Protein AF-A0A2E8E1R2-F1 (afdb_monomer_lite)

Structure (mmCIF, N/CA/C/O backbone):
data_AF-A0A2E8E1R2-F1
#
_entry.id   AF-A0A2E8E1R2-F1
#
loop_
_atom_site.group_PDB
_atom_site.id
_atom_site.type_symbol
_atom_site.label_atom_id
_atom_site.label_alt_id
_atom_site.label_comp_id
_atom_site.label_asym_id
_atom_site.label_entity_id
_atom_site.label_seq_id
_atom_site.pdbx_PDB_ins_code
_atom_site.Cartn_x
_atom_site.Cartn_y
_atom_site.Cartn_z
_atom_site.occupancy
_atom_site.B_iso_or_equiv
_atom_site.auth_seq_id
_atom_site.auth_comp_id
_atom_site.auth_asym_id
_atom_site.auth_atom_id
_atom_site.pdbx_PDB_model_num
ATOM 1 N N . MET A 1 1 ? 7.595 -5.913 9.824 1.00 72.31 1 MET A N 1
ATOM 2 C CA . MET A 1 1 ? 8.274 -6.959 9.037 1.00 72.31 1 MET A CA 1
ATOM 3 C C . MET A 1 1 ? 7.847 -6.803 7.585 1.00 72.31 1 MET A C 1
ATOM 5 O O . MET A 1 1 ? 6.724 -6.345 7.380 1.00 72.31 1 MET A O 1
ATOM 9 N N . TRP A 1 2 ? 8.718 -7.081 6.615 1.00 82.38 2 TRP A N 1
ATOM 10 C CA . TRP A 1 2 ? 8.310 -7.159 5.208 1.00 82.38 2 TRP A CA 1
ATOM 11 C C . TRP A 1 2 ? 7.764 -8.556 4.898 1.00 82.38 2 TRP A C 1
ATOM 13 O O . TRP A 1 2 ? 8.217 -9.510 5.540 1.00 82.38 2 TRP A O 1
ATOM 23 N N . PRO A 1 3 ? 6.837 -8.699 3.934 1.00 79.56 3 PRO A N 1
ATOM 24 C CA . PRO A 1 3 ? 6.305 -10.004 3.531 1.00 79.56 3 PRO A CA 1
ATOM 25 C C . PRO A 1 3 ? 7.390 -11.015 3.129 1.00 79.56 3 PRO A C 1
ATOM 27 O O . PRO A 1 3 ? 7.236 -12.210 3.355 1.00 79.56 3 PRO A O 1
ATOM 30 N N . TRP A 1 4 ? 8.512 -10.520 2.608 1.00 81.50 4 TRP A N 1
ATOM 31 C CA . TRP A 1 4 ? 9.670 -11.293 2.152 1.00 81.50 4 TRP A CA 1
ATOM 32 C C . TRP A 1 4 ? 10.839 -11.336 3.156 1.00 81.50 4 TRP A C 1
ATOM 34 O O . TRP A 1 4 ? 11.946 -11.749 2.823 1.00 81.50 4 TRP A O 1
ATOM 44 N N . GLY A 1 5 ? 10.638 -10.898 4.404 1.00 82.00 5 GLY A N 1
ATOM 45 C CA . GLY A 1 5 ? 11.679 -10.929 5.437 1.00 82.00 5 GLY A CA 1
ATOM 46 C C . GLY A 1 5 ? 12.561 -9.676 5.470 1.00 82.00 5 GLY A C 1
ATOM 47 O O . GLY A 1 5 ? 12.045 -8.569 5.596 1.00 82.00 5 GLY A O 1
ATOM 48 N N . VAL A 1 6 ? 13.888 -9.838 5.487 1.00 73.75 6 VAL A N 1
ATOM 49 C CA . VAL A 1 6 ? 14.861 -8.720 5.574 1.00 73.75 6 VAL A CA 1
ATOM 50 C C . VAL A 1 6 ? 15.655 -8.507 4.287 1.00 73.75 6 VAL A C 1
ATOM 52 O O . VAL A 1 6 ? 16.367 -7.513 4.174 1.00 73.75 6 VAL A O 1
ATOM 55 N N . ASP A 1 7 ? 15.515 -9.414 3.322 1.00 72.12 7 ASP A N 1
ATOM 56 C CA . ASP A 1 7 ? 16.177 -9.318 2.027 1.00 72.12 7 ASP A CA 1
ATOM 57 C C . ASP A 1 7 ? 15.354 -8.447 1.069 1.00 72.12 7 ASP A C 1
ATOM 59 O O . ASP A 1 7 ? 14.395 -8.897 0.447 1.00 72.12 7 ASP A O 1
ATOM 63 N N . GLY A 1 8 ? 15.720 -7.170 0.968 1.00 67.75 8 GLY A N 1
ATOM 64 C CA . GLY A 1 8 ? 15.051 -6.211 0.092 1.00 67.75 8 GLY A CA 1
ATOM 65 C C . GLY A 1 8 ? 15.139 -6.531 -1.405 1.00 67.75 8 GLY A C 1
ATOM 66 O O . GLY A 1 8 ? 14.365 -5.946 -2.160 1.00 67.75 8 GLY A O 1
ATOM 67 N N . GLU A 1 9 ? 16.023 -7.435 -1.844 1.00 70.88 9 GLU A N 1
ATOM 68 C CA . GLU A 1 9 ? 16.136 -7.812 -3.260 1.00 70.88 9 GLU A CA 1
ATOM 69 C C . GLU A 1 9 ? 14.950 -8.664 -3.730 1.00 70.88 9 GLU A C 1
ATOM 71 O O . GLU A 1 9 ? 14.566 -8.591 -4.896 1.00 70.88 9 GLU A O 1
ATOM 76 N N . GLN A 1 10 ? 14.296 -9.392 -2.818 1.00 81.31 10 GLN A N 1
ATOM 77 C CA . GLN A 1 10 ? 13.122 -10.216 -3.137 1.00 81.31 10 GLN A CA 1
ATOM 78 C C . GLN A 1 10 ? 11.823 -9.413 -3.241 1.00 81.31 10 GLN A C 1
ATOM 80 O O . GLN A 1 10 ? 10.779 -9.974 -3.561 1.00 81.31 10 GLN A O 1
ATOM 85 N N . ALA A 1 11 ? 11.853 -8.106 -2.974 1.00 85.44 11 ALA A N 1
ATOM 86 C CA . ALA A 1 11 ? 10.652 -7.285 -2.879 1.00 85.44 11 ALA A CA 1
ATOM 87 C C . ALA A 1 11 ? 9.762 -7.375 -4.137 1.00 85.44 11 ALA A C 1
ATOM 89 O O . ALA A 1 11 ? 8.551 -7.563 -4.018 1.00 85.44 11 ALA A O 1
ATOM 90 N N . CYS A 1 12 ? 10.373 -7.372 -5.326 1.00 90.06 12 CYS A N 1
ATOM 91 C CA . CYS A 1 12 ? 9.669 -7.469 -6.607 1.00 90.06 12 CYS A CA 1
ATOM 92 C C . CYS A 1 12 ? 9.068 -8.858 -6.903 1.00 90.06 12 CYS A C 1
ATOM 94 O O . CYS A 1 12 ? 8.270 -8.989 -7.821 1.00 90.06 12 CYS A O 1
ATOM 96 N N . LEU A 1 13 ? 9.401 -9.917 -6.151 1.00 88.06 13 LEU A N 1
ATOM 97 C CA . LEU A 1 13 ? 8.700 -11.209 -6.279 1.00 88.06 13 LEU A CA 1
ATOM 98 C C . LEU A 1 13 ? 7.335 -11.204 -5.579 1.00 88.06 13 LEU A C 1
ATOM 100 O O . LEU A 1 13 ? 6.462 -12.027 -5.872 1.00 88.06 13 LEU A O 1
ATOM 104 N N . HIS A 1 14 ? 7.164 -10.294 -4.625 1.00 90.94 14 HIS A N 1
ATOM 105 C CA . HIS A 1 14 ? 6.032 -10.276 -3.706 1.00 90.94 14 HIS A CA 1
ATOM 106 C C . HIS A 1 14 ? 5.090 -9.093 -3.933 1.00 90.94 14 HIS A C 1
ATOM 108 O O . HIS A 1 14 ? 4.037 -9.039 -3.297 1.00 90.94 14 HIS A O 1
ATOM 114 N N . GLY A 1 15 ? 5.436 -8.171 -4.829 1.00 94.38 15 GLY A N 1
ATOM 115 C CA . GLY A 1 15 ? 4.607 -7.017 -5.125 1.00 94.38 15 GLY A CA 1
ATOM 116 C C . GLY A 1 15 ? 5.137 -6.172 -6.271 1.00 94.38 15 GLY A C 1
ATOM 117 O O . GLY A 1 15 ? 6.326 -6.203 -6.577 1.00 94.38 15 GLY A O 1
ATOM 118 N N . ASN A 1 16 ? 4.230 -5.385 -6.841 1.00 96.75 16 ASN A N 1
ATOM 119 C CA . ASN A 1 16 ? 4.545 -4.290 -7.750 1.00 96.75 16 ASN A CA 1
ATOM 120 C C . ASN A 1 16 ? 4.874 -3.042 -6.924 1.00 96.75 16 ASN A C 1
ATOM 122 O O . ASN A 1 16 ? 3.986 -2.493 -6.271 1.00 96.75 16 ASN A O 1
ATOM 126 N N . ILE A 1 17 ? 6.127 -2.615 -6.888 1.00 95.19 17 ILE A N 1
ATOM 127 C C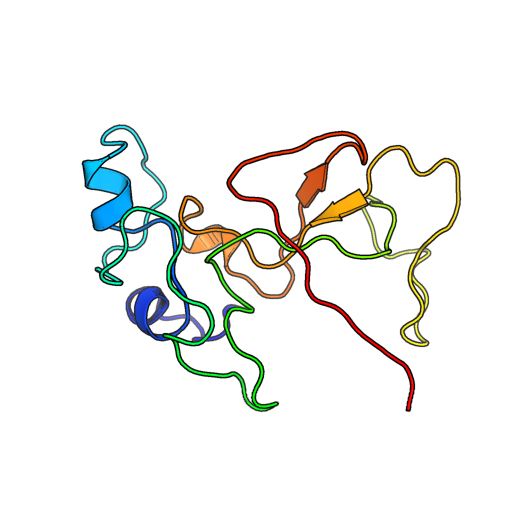A . ILE A 1 17 ? 6.607 -1.602 -5.942 1.00 95.19 17 ILE A CA 1
ATOM 128 C C . ILE A 1 17 ? 7.379 -0.507 -6.668 1.00 95.19 17 ILE A C 1
ATOM 130 O O . ILE A 1 17 ? 7.807 -0.671 -7.802 1.00 95.19 17 ILE A O 1
ATOM 134 N N . GLY A 1 18 ? 7.667 0.594 -5.971 1.00 95.56 18 GLY A N 1
ATOM 135 C CA . GLY A 1 18 ? 8.598 1.593 -6.489 1.00 95.56 18 GLY A CA 1
ATOM 136 C C . GLY A 1 18 ? 9.977 0.974 -6.698 1.00 95.56 18 GLY A C 1
ATOM 137 O O . GLY A 1 18 ? 10.716 0.775 -5.731 1.00 95.56 18 GLY A O 1
ATOM 138 N N . ASP A 1 19 ? 10.337 0.691 -7.945 1.00 94.56 19 ASP A N 1
ATOM 139 C CA . ASP A 1 19 ? 11.508 -0.095 -8.333 1.00 94.56 19 ASP A CA 1
ATOM 140 C C . ASP A 1 19 ? 12.316 0.584 -9.467 1.00 94.56 19 ASP A C 1
ATOM 142 O O . ASP A 1 19 ? 12.189 1.795 -9.713 1.00 94.56 19 ASP A O 1
ATOM 146 N N . VAL A 1 20 ? 13.180 -0.166 -10.165 1.00 94.44 20 VAL A N 1
ATOM 147 C CA . VAL A 1 20 ? 13.953 0.388 -11.287 1.00 94.44 20 VAL A CA 1
ATOM 148 C C . VAL A 1 20 ? 13.094 0.775 -12.497 1.00 94.44 20 VAL A C 1
ATOM 150 O O . VAL A 1 20 ? 13.495 1.696 -13.214 1.00 94.44 20 VAL A O 1
ATOM 153 N N . ASN A 1 21 ? 11.934 0.153 -12.738 1.00 94.44 21 ASN A N 1
ATOM 154 C CA . ASN A 1 21 ? 10.995 0.587 -13.776 1.00 94.44 21 ASN A CA 1
ATOM 155 C C . ASN A 1 21 ? 10.394 1.937 -13.423 1.00 94.44 21 ASN A C 1
ATOM 157 O O . ASN A 1 21 ? 10.461 2.863 -14.238 1.00 94.44 21 ASN A O 1
ATOM 161 N N . PHE A 1 22 ? 9.870 2.092 -12.205 1.00 95.50 22 PHE A N 1
ATOM 162 C CA . PHE A 1 22 ? 9.297 3.371 -11.791 1.00 95.50 22 PHE A CA 1
ATOM 163 C C . PHE A 1 22 ? 10.352 4.488 -11.796 1.00 95.50 22 PHE A C 1
ATOM 165 O O . PHE A 1 22 ? 10.086 5.614 -12.228 1.00 95.50 22 PHE A O 1
ATOM 172 N N . LYS A 1 23 ? 11.600 4.178 -11.420 1.00 95.38 23 LYS A N 1
ATOM 173 C CA . LYS A 1 23 ? 12.722 5.126 -11.502 1.00 95.38 23 LYS A CA 1
ATOM 174 C C . LYS A 1 23 ? 13.004 5.613 -12.927 1.00 95.38 23 LYS A C 1
ATOM 176 O O . LYS A 1 23 ? 13.407 6.764 -13.087 1.00 95.38 23 LYS A O 1
ATOM 181 N N . ARG A 1 24 ? 12.769 4.802 -13.969 1.00 94.62 24 ARG A N 1
ATOM 182 C CA . ARG A 1 24 ? 12.883 5.259 -15.374 1.00 94.62 24 ARG A CA 1
ATOM 183 C C . ARG A 1 24 ? 11.867 6.365 -15.682 1.00 94.62 24 ARG A C 1
ATOM 185 O O . ARG A 1 24 ? 12.196 7.299 -16.408 1.00 94.62 24 ARG A O 1
ATOM 192 N N . TYR A 1 25 ? 10.672 6.299 -15.090 1.00 94.75 25 TYR A N 1
ATOM 193 C CA . TYR A 1 25 ? 9.650 7.347 -15.185 1.00 94.75 25 TYR A CA 1
ATOM 194 C C . TYR A 1 25 ? 9.934 8.551 -14.265 1.00 94.75 25 TYR A C 1
ATOM 196 O O . TYR A 1 25 ? 9.701 9.698 -14.653 1.00 94.75 25 TYR A O 1
ATOM 204 N N . ARG A 1 26 ? 10.480 8.326 -13.060 1.00 94.81 26 ARG A N 1
ATOM 205 C CA . ARG A 1 26 ? 10.847 9.374 -12.084 1.00 94.81 26 ARG A CA 1
ATOM 206 C C . ARG A 1 26 ? 12.326 9.295 -11.669 1.00 94.81 26 ARG A C 1
ATOM 208 O O . ARG A 1 26 ? 12.610 8.924 -10.533 1.00 94.81 26 ARG A O 1
ATOM 215 N N . PRO A 1 27 ? 13.287 9.747 -12.497 1.00 95.12 27 PRO A N 1
ATOM 216 C CA . PRO A 1 27 ? 14.721 9.562 -12.221 1.00 95.12 27 PRO A CA 1
ATOM 217 C C . PRO A 1 27 ? 15.239 10.194 -10.920 1.00 95.12 27 PRO A C 1
ATOM 219 O O . PRO A 1 27 ? 16.253 9.754 -10.383 1.00 95.12 27 PRO A O 1
ATOM 222 N N . ALA A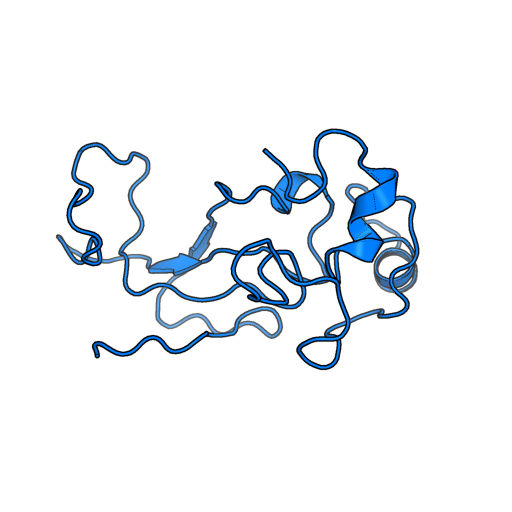 1 28 ? 14.548 11.218 -10.407 1.00 94.94 28 ALA A N 1
ATOM 223 C CA . ALA A 1 28 ? 14.908 11.911 -9.170 1.00 94.94 28 ALA A CA 1
ATOM 224 C C . ALA A 1 28 ? 14.532 11.144 -7.885 1.00 94.94 28 ALA A C 1
ATOM 226 O O . ALA A 1 28 ? 14.940 11.557 -6.799 1.00 94.94 28 ALA A O 1
ATOM 227 N N . ILE A 1 29 ? 13.752 10.058 -7.971 1.00 90.44 29 ILE A N 1
ATOM 228 C CA . ILE A 1 29 ? 13.379 9.275 -6.790 1.00 90.44 29 ILE A CA 1
ATOM 229 C C . ILE A 1 29 ? 14.593 8.508 -6.247 1.00 90.44 29 ILE A C 1
ATOM 231 O O . ILE A 1 29 ? 15.340 7.859 -6.983 1.00 90.44 29 ILE A O 1
ATOM 235 N N . THR A 1 30 ? 14.794 8.575 -4.933 1.00 87.62 30 THR A N 1
ATOM 236 C CA . THR A 1 30 ? 15.937 7.938 -4.256 1.00 87.62 30 THR A CA 1
ATOM 237 C C . THR A 1 30 ? 15.549 6.692 -3.468 1.00 87.62 30 THR A C 1
ATOM 239 O O . THR A 1 30 ? 16.417 5.893 -3.132 1.00 87.62 30 THR A O 1
ATOM 242 N N . SER A 1 31 ? 14.257 6.492 -3.198 1.00 87.62 31 SER A N 1
ATOM 243 C CA . SER A 1 31 ? 13.743 5.340 -2.455 1.00 87.62 31 SER A CA 1
ATOM 244 C C . SER A 1 31 ? 13.026 4.386 -3.404 1.00 87.62 31 SER A C 1
ATOM 246 O O . SER A 1 31 ? 11.816 4.468 -3.568 1.00 87.62 31 SER A O 1
ATOM 248 N N . THR A 1 32 ? 13.793 3.506 -4.046 1.00 91.75 32 THR A N 1
ATOM 249 C CA . THR A 1 32 ? 13.288 2.447 -4.937 1.00 91.75 32 THR A CA 1
ATOM 250 C C . THR A 1 32 ? 13.943 1.111 -4.607 1.00 91.75 32 THR A C 1
ATOM 252 O O . THR A 1 32 ? 15.014 1.074 -3.995 1.00 91.75 32 THR A O 1
ATOM 255 N N . GLY A 1 33 ? 13.277 0.016 -4.964 1.00 89.38 33 GLY A N 1
ATOM 256 C CA . GLY A 1 33 ? 13.868 -1.315 -4.992 1.00 89.38 33 GLY A CA 1
ATOM 257 C C . GLY A 1 33 ? 14.933 -1.398 -6.081 1.00 89.38 33 GLY A C 1
ATOM 258 O O . GLY A 1 33 ? 14.836 -0.727 -7.106 1.00 89.38 33 GLY A O 1
ATOM 259 N N . ALA A 1 34 ? 15.963 -2.212 -5.851 1.00 90.00 34 ALA A N 1
ATOM 260 C CA . ALA A 1 34 ? 17.005 -2.467 -6.848 1.00 90.00 34 ALA A CA 1
ATOM 261 C C . ALA A 1 34 ? 16.573 -3.484 -7.925 1.00 90.00 34 ALA A C 1
ATOM 263 O O . ALA A 1 34 ? 17.292 -3.681 -8.902 1.00 90.00 34 ALA A O 1
ATOM 264 N N . CYS A 1 35 ? 15.420 -4.127 -7.733 1.00 91.25 35 CYS A N 1
ATOM 265 C CA . CYS A 1 35 ? 14.835 -5.119 -8.625 1.00 91.25 35 CYS A CA 1
ATOM 266 C C . CYS A 1 35 ? 13.944 -4.481 -9.708 1.00 91.25 35 CYS A C 1
ATOM 268 O O . CYS A 1 35 ? 13.704 -3.275 -9.682 1.00 91.25 35 CYS A O 1
ATOM 270 N N . ASP A 1 36 ? 13.513 -5.305 -10.666 1.00 93.62 36 ASP A N 1
ATOM 271 C CA . ASP A 1 36 ? 12.609 -4.973 -11.774 1.00 93.62 36 ASP A CA 1
ATOM 272 C C . ASP A 1 36 ? 11.407 -5.933 -11.688 1.00 93.62 36 ASP A C 1
ATOM 274 O O . ASP A 1 36 ? 11.570 -7.144 -11.855 1.00 93.62 36 ASP A O 1
ATOM 278 N N . ASP A 1 37 ? 10.228 -5.415 -11.351 1.00 94.50 37 ASP A N 1
ATOM 279 C CA . ASP A 1 37 ? 8.970 -6.164 -11.230 1.00 94.50 37 ASP A CA 1
ATOM 280 C C . ASP A 1 37 ? 8.193 -6.282 -12.557 1.00 94.50 37 ASP A C 1
ATOM 282 O O . ASP A 1 37 ? 7.161 -6.955 -12.628 1.00 94.50 37 ASP A O 1
ATOM 286 N N . GLY A 1 38 ? 8.707 -5.664 -13.625 1.00 96.38 38 GLY A N 1
ATOM 287 C CA . GLY A 1 38 ? 8.117 -5.632 -14.961 1.00 96.38 38 GLY A CA 1
ATOM 288 C C . GLY A 1 38 ? 7.029 -4.574 -15.184 1.00 96.38 38 GLY A C 1
ATOM 289 O O . GLY A 1 38 ? 6.520 -4.482 -16.306 1.00 96.38 38 GLY A O 1
ATOM 290 N N . PHE A 1 39 ? 6.671 -3.762 -14.183 1.00 96.88 39 PHE A N 1
ATOM 291 C CA . PHE A 1 39 ? 5.587 -2.783 -14.268 1.00 96.88 39 PHE A CA 1
ATOM 292 C C . PHE A 1 39 ? 6.050 -1.375 -13.879 1.00 96.88 39 PHE A C 1
ATOM 294 O O . PHE A 1 39 ? 6.512 -1.095 -12.787 1.00 96.88 39 PHE A O 1
ATOM 301 N N . MET A 1 40 ? 5.877 -0.419 -14.794 1.00 96.12 40 MET A N 1
ATOM 302 C CA . MET A 1 40 ? 6.193 0.991 -14.515 1.00 96.12 40 MET A CA 1
ATOM 303 C C . MET A 1 40 ? 5.091 1.715 -13.719 1.00 96.12 40 MET A C 1
ATOM 305 O O . MET A 1 40 ? 5.341 2.772 -13.148 1.00 96.12 40 MET A O 1
ATOM 309 N N . PHE A 1 41 ? 3.870 1.179 -13.733 1.00 97.44 41 PHE A N 1
ATOM 310 C CA . PHE A 1 41 ? 2.696 1.693 -13.024 1.00 97.44 41 PHE A CA 1
ATOM 311 C C . PHE A 1 41 ? 1.973 0.512 -12.367 1.00 97.44 41 PHE A C 1
ATOM 313 O O . PHE A 1 41 ? 2.613 -0.469 -12.011 1.00 97.44 41 PHE A O 1
ATOM 320 N N . THR A 1 42 ? 0.646 0.548 -12.239 1.00 98.19 42 THR A N 1
ATOM 321 C CA . THR A 1 42 ? -0.122 -0.605 -11.762 1.00 98.19 42 THR A CA 1
ATOM 322 C C . THR A 1 42 ? 0.101 -1.851 -12.622 1.00 98.19 42 THR A C 1
ATOM 324 O O . THR A 1 42 ? 0.340 -1.791 -13.832 1.00 98.19 42 THR A O 1
ATOM 327 N N . SER A 1 43 ? -0.018 -3.001 -11.974 1.00 98.12 43 SER A N 1
ATOM 328 C CA . SER A 1 43 ? 0.014 -4.321 -12.594 1.00 98.12 43 SER A CA 1
ATOM 329 C C . SER A 1 43 ? -1.405 -4.896 -12.611 1.00 98.12 43 SER A C 1
ATOM 331 O O . SER A 1 43 ? -2.249 -4.493 -11.798 1.00 98.12 43 SER A O 1
ATOM 333 N N . PRO A 1 44 ? -1.706 -5.866 -13.494 1.00 98.38 44 PRO A N 1
ATOM 334 C CA . PRO A 1 44 ? -2.889 -6.695 -13.319 1.00 98.38 44 PRO A CA 1
ATOM 335 C C . PRO A 1 44 ? -2.914 -7.302 -11.908 1.00 98.38 44 PRO A C 1
ATOM 337 O O . PRO A 1 44 ? -1.874 -7.685 -11.368 1.00 98.38 44 PRO A O 1
ATOM 340 N N . VAL A 1 45 ? -4.100 -7.392 -11.306 1.00 97.50 45 VAL A N 1
ATOM 341 C CA . VAL A 1 45 ? -4.262 -8.007 -9.981 1.00 97.50 45 VAL A CA 1
ATOM 342 C C . VAL A 1 45 ? -3.833 -9.472 -10.042 1.00 97.50 45 VAL A C 1
ATOM 344 O O . VAL A 1 45 ? -4.227 -10.220 -10.938 1.00 97.50 45 VAL A O 1
ATOM 347 N N . GLY A 1 46 ? -3.046 -9.890 -9.060 1.00 95.81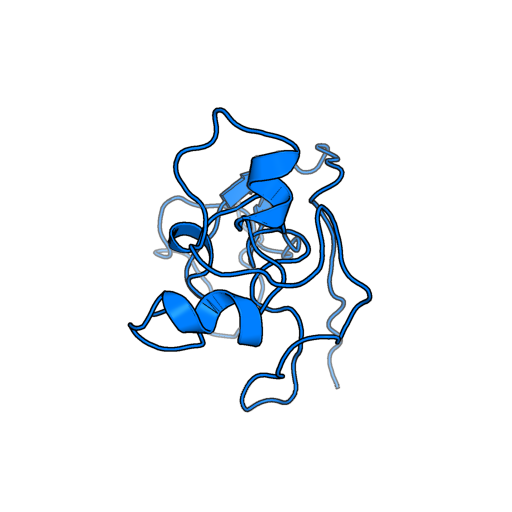 46 GLY A N 1
ATOM 348 C CA . GLY A 1 46 ? -2.683 -11.273 -8.824 1.00 95.81 46 GLY A CA 1
ATOM 349 C C . GLY A 1 46 ? -1.439 -11.769 -9.559 1.00 95.81 46 GLY A C 1
ATOM 350 O O . GLY A 1 46 ? -1.233 -12.986 -9.619 1.00 95.81 46 GLY A O 1
ATOM 351 N N . MET A 1 47 ? -0.616 -10.865 -10.093 1.00 96.69 47 MET A N 1
ATOM 352 C CA . MET A 1 47 ? 0.626 -11.216 -10.795 1.00 96.69 47 MET A CA 1
ATOM 353 C C . MET A 1 47 ? 1.735 -11.722 -9.863 1.00 96.69 47 MET A C 1
ATOM 355 O O . MET A 1 47 ? 2.580 -12.501 -10.298 1.00 96.69 47 MET A O 1
ATOM 359 N N . PHE A 1 48 ? 1.713 -11.329 -8.588 1.00 94.38 48 PHE A N 1
ATOM 360 C CA . PHE A 1 48 ? 2.763 -11.642 -7.616 1.00 94.38 48 PHE A CA 1
ATOM 361 C C . PHE A 1 48 ? 2.369 -12.781 -6.671 1.00 94.38 48 PHE A C 1
ATOM 363 O O . PHE A 1 48 ? 1.214 -13.232 -6.638 1.00 94.38 48 PHE A O 1
ATOM 370 N N . ALA A 1 49 ? 3.353 -13.275 -5.914 1.00 92.00 49 ALA A N 1
ATOM 371 C CA . ALA A 1 49 ? 3.152 -14.354 -4.958 1.00 92.00 49 ALA A CA 1
ATOM 372 C C . ALA A 1 49 ? 2.079 -13.991 -3.918 1.00 92.00 49 ALA A C 1
ATOM 374 O O . ALA A 1 49 ? 2.081 -12.901 -3.347 1.00 92.00 49 ALA A O 1
ATOM 375 N N . ALA A 1 50 ? 1.168 -14.932 -3.662 1.00 93.50 50 ALA A N 1
ATOM 376 C CA . ALA A 1 50 ? 0.213 -14.802 -2.572 1.00 93.50 50 ALA A CA 1
ATOM 377 C C . ALA A 1 50 ? 0.908 -14.971 -1.216 1.00 93.50 50 ALA A C 1
ATOM 379 O O . ALA A 1 50 ? 1.929 -15.658 -1.108 1.00 93.50 50 ALA A O 1
ATOM 380 N N . ASP A 1 51 ? 0.323 -14.395 -0.171 1.00 90.25 51 ASP A N 1
ATOM 381 C CA . ASP A 1 51 ? 0.714 -14.709 1.196 1.00 90.25 51 ASP A CA 1
ATOM 382 C C . ASP A 1 51 ? 0.242 -16.116 1.617 1.00 90.25 51 ASP A C 1
ATOM 384 O O . ASP A 1 51 ? -0.408 -16.853 0.869 1.00 90.25 51 ASP A O 1
ATOM 388 N N . LYS A 1 52 ? 0.551 -16.505 2.858 1.00 92.62 52 LYS A N 1
ATOM 389 C CA . LYS A 1 52 ? 0.163 -17.813 3.414 1.00 92.62 52 LYS A CA 1
ATOM 390 C C . LYS A 1 52 ? -1.354 -18.028 3.536 1.00 92.62 52 LYS A C 1
ATOM 392 O O . LYS A 1 52 ? -1.773 -19.149 3.806 1.00 92.62 52 LYS A O 1
ATOM 397 N N . TYR A 1 53 ? -2.156 -16.974 3.387 1.00 93.50 53 TYR A N 1
ATOM 398 C CA . TYR A 1 53 ? -3.617 -17.022 3.389 1.00 93.50 53 TYR A CA 1
ATOM 399 C C . TYR A 1 53 ? -4.196 -17.005 1.966 1.00 93.50 53 TYR A C 1
ATOM 401 O O . TYR A 1 53 ? -5.413 -17.003 1.801 1.00 93.50 53 TYR A O 1
ATOM 409 N N . GLY A 1 54 ? -3.346 -17.014 0.933 1.00 94.69 54 GLY A N 1
ATOM 410 C CA . GLY A 1 54 ? -3.767 -16.975 -0.465 1.00 94.69 54 GLY A CA 1
ATOM 411 C C . GLY A 1 54 ? -4.124 -15.574 -0.964 1.00 94.69 54 GLY A C 1
ATOM 412 O O . GLY A 1 54 ? -4.659 -15.448 -2.066 1.00 94.69 54 GLY A O 1
ATOM 413 N N . ILE A 1 55 ? -3.827 -14.521 -0.196 1.00 94.56 55 ILE A N 1
ATOM 414 C CA . ILE A 1 55 ? -4.151 -13.143 -0.567 1.00 94.56 55 ILE A CA 1
ATOM 415 C C . ILE A 1 55 ? -2.993 -12.552 -1.371 1.00 94.56 55 ILE A C 1
ATOM 417 O O . ILE A 1 55 ? -1.831 -12.627 -0.972 1.00 94.56 55 ILE A O 1
ATOM 421 N N . LYS A 1 56 ? -3.318 -11.960 -2.521 1.00 95.50 56 LYS A N 1
ATOM 422 C CA . LYS A 1 56 ? -2.358 -11.317 -3.424 1.00 95.50 56 LYS A CA 1
ATOM 423 C C . LYS A 1 56 ? -2.410 -9.797 -3.318 1.00 95.50 56 LYS A C 1
ATOM 425 O O . LYS A 1 56 ? -3.436 -9.239 -2.921 1.00 95.50 56 LYS A O 1
ATOM 430 N N . ASP A 1 57 ? -1.305 -9.166 -3.711 1.00 96.19 57 ASP A N 1
ATOM 431 C CA . ASP A 1 57 ? -1.150 -7.709 -3.804 1.00 96.19 57 ASP A CA 1
ATOM 432 C C . ASP A 1 57 ? -1.382 -6.981 -2.468 1.00 96.19 57 ASP A C 1
ATOM 434 O O . ASP A 1 57 ? -1.867 -5.861 -2.431 1.00 96.19 57 ASP A O 1
ATOM 438 N N . LEU A 1 58 ? -1.025 -7.618 -1.344 1.00 94.75 58 LEU A N 1
ATOM 439 C CA . LEU A 1 58 ? -1.010 -6.959 -0.028 1.00 94.75 58 LEU A CA 1
ATOM 440 C C . LEU A 1 58 ? 0.188 -6.014 0.159 1.00 94.75 58 LEU A C 1
ATOM 442 O O . LEU A 1 58 ? 0.278 -5.320 1.173 1.00 94.75 58 LEU A O 1
ATOM 446 N N . SER A 1 59 ? 1.128 -6.036 -0.786 1.00 93.31 59 SER A N 1
ATOM 447 C CA . SER A 1 59 ? 2.312 -5.193 -0.823 1.00 93.31 59 SER A CA 1
ATOM 448 C C . SER A 1 59 ? 2.443 -4.606 -2.223 1.00 93.31 59 SER A C 1
ATOM 450 O O . SER A 1 59 ? 2.707 -5.336 -3.177 1.00 93.31 59 SER A O 1
ATOM 452 N N . GLY A 1 60 ? 2.257 -3.299 -2.342 1.00 96.00 60 GLY A N 1
ATOM 453 C CA . GLY A 1 60 ? 2.379 -2.576 -3.593 1.00 96.00 60 GLY A CA 1
ATOM 454 C C . GLY A 1 60 ? 1.110 -2.598 -4.443 1.00 96.00 60 GLY A C 1
ATOM 455 O O . GLY A 1 60 ? 0.002 -2.794 -3.955 1.00 96.00 60 GLY A O 1
ATOM 456 N N . ASN A 1 61 ? 1.288 -2.366 -5.741 1.00 98.25 61 ASN A N 1
ATOM 457 C CA . ASN A 1 61 ? 0.259 -2.057 -6.727 1.00 98.25 61 ASN A CA 1
ATOM 458 C C . ASN A 1 61 ? -0.469 -0.745 -6.391 1.00 98.25 61 ASN A C 1
ATOM 460 O O . ASN A 1 61 ? -0.139 0.296 -6.954 1.00 98.25 61 ASN A O 1
ATOM 464 N N . VAL A 1 62 ? -1.384 -0.749 -5.422 1.00 98.56 62 VAL A N 1
ATOM 465 C CA . VAL A 1 62 ? -2.125 0.440 -4.979 1.00 98.56 62 VAL A CA 1
ATOM 466 C C . VAL A 1 62 ? -2.302 0.443 -3.467 1.00 98.56 62 VAL A C 1
ATOM 468 O O . VAL A 1 62 ? -2.483 -0.597 -2.843 1.00 98.56 62 VAL A O 1
ATOM 471 N N . TRP A 1 63 ? -2.344 1.637 -2.882 1.00 98.50 63 TRP A N 1
ATOM 472 C CA . TRP A 1 63 ? -2.812 1.807 -1.517 1.00 98.50 63 TRP A CA 1
ATOM 473 C C . TRP A 1 63 ? -4.286 1.418 -1.413 1.00 98.50 63 TRP A C 1
ATOM 475 O O . TRP A 1 63 ? -5.114 1.945 -2.153 1.00 98.50 63 TRP A O 1
ATOM 485 N N . GLU A 1 64 ? -4.639 0.569 -0.455 1.00 98.38 64 GLU A N 1
ATOM 486 C CA . GLU A 1 64 ? -6.018 0.131 -0.232 1.00 98.38 64 GLU A CA 1
ATOM 487 C C . GLU A 1 64 ? -6.635 0.866 0.965 1.00 98.38 64 GLU A C 1
ATOM 489 O O . GLU A 1 64 ? -6.051 0.904 2.055 1.00 98.38 64 GLU A O 1
ATOM 494 N N . TRP A 1 65 ? -7.815 1.462 0.765 1.00 97.69 65 TRP A N 1
ATOM 495 C CA . TRP A 1 65 ? -8.604 2.065 1.844 1.00 97.69 65 TRP A CA 1
ATOM 496 C C . TRP A 1 65 ? -9.108 1.007 2.831 1.00 97.69 65 TRP A C 1
ATOM 498 O O . TRP A 1 65 ? -9.614 -0.036 2.421 1.00 97.69 65 TRP A O 1
ATOM 508 N N . SER A 1 66 ? -9.032 1.321 4.126 1.00 95.81 66 SER A N 1
ATOM 509 C CA . SER A 1 66 ? -9.717 0.592 5.200 1.00 95.81 66 SER A CA 1
ATOM 510 C C . SER A 1 66 ? -10.920 1.382 5.722 1.00 95.81 66 SER A C 1
ATOM 512 O O . SER A 1 66 ? -11.013 2.594 5.531 1.00 95.81 66 SER A O 1
ATOM 514 N N . ALA A 1 67 ? -11.816 0.703 6.439 1.00 94.69 67 ALA A N 1
ATOM 515 C CA . ALA A 1 67 ? -12.932 1.329 7.148 1.00 94.69 67 ALA A CA 1
ATOM 516 C C . ALA A 1 67 ? -12.500 2.087 8.424 1.00 94.69 67 ALA A C 1
ATOM 518 O O . ALA A 1 67 ? -13.317 2.768 9.041 1.00 94.69 67 ALA A O 1
ATOM 519 N N . ASP A 1 68 ? -11.235 1.964 8.836 1.00 95.12 68 ASP A N 1
ATOM 520 C CA . ASP A 1 68 ? -10.689 2.653 10.005 1.00 95.12 68 ASP A CA 1
ATOM 521 C C . ASP A 1 68 ? -10.491 4.157 9.773 1.00 95.12 68 ASP A C 1
ATOM 523 O O . ASP A 1 68 ? -9.977 4.599 8.737 1.00 95.12 68 ASP A O 1
ATOM 527 N N . CYS A 1 69 ? -10.765 4.928 10.819 1.00 94.94 69 CYS A N 1
ATOM 528 C CA . CYS A 1 69 ? -10.276 6.288 10.979 1.00 94.94 69 CYS A CA 1
ATOM 529 C C . CYS A 1 69 ? -8.820 6.263 11.450 1.00 94.94 69 CYS A C 1
ATOM 531 O O . CYS A 1 69 ? -8.420 5.428 12.269 1.00 94.94 69 CYS A O 1
ATOM 533 N N . PHE A 1 70 ? -7.996 7.162 10.911 1.00 94.25 70 PHE A N 1
ATOM 534 C CA . PHE A 1 70 ? -6.593 7.219 11.301 1.00 94.25 70 PHE A CA 1
ATOM 535 C C . PHE A 1 70 ? -6.438 7.884 12.672 1.00 94.25 70 PHE A C 1
ATOM 537 O O . PHE A 1 70 ? -6.948 8.973 12.919 1.00 94.25 70 PHE A O 1
ATOM 544 N N . GLU A 1 71 ? -5.651 7.249 13.535 1.00 93.12 71 GLU A N 1
ATOM 545 C CA . GLU A 1 71 ? -5.159 7.808 14.793 1.00 93.12 71 GLU A CA 1
ATOM 546 C C . GLU A 1 71 ? -3.659 7.567 14.884 1.00 93.12 71 GLU A C 1
ATOM 548 O O . GLU A 1 71 ? -3.204 6.520 14.438 1.00 93.12 71 GLU A O 1
ATOM 553 N N . ASP A 1 72 ? -2.881 8.458 15.505 1.00 91.69 72 ASP A N 1
ATOM 554 C CA . ASP A 1 72 ? -1.415 8.328 15.603 1.00 91.69 72 ASP A CA 1
ATOM 555 C C . ASP A 1 72 ? -0.946 7.094 16.382 1.00 91.69 72 ASP A C 1
ATOM 557 O O . ASP A 1 72 ? 0.150 6.581 16.146 1.00 91.69 72 ASP A O 1
ATOM 561 N N . THR A 1 73 ? -1.796 6.567 17.263 1.00 92.00 73 THR A N 1
ATOM 562 C CA . THR A 1 73 ? -1.532 5.354 18.042 1.00 92.00 73 THR A CA 1
ATOM 563 C C . THR A 1 73 ? -2.667 4.345 17.870 1.00 92.00 73 THR A C 1
ATOM 565 O O . THR A 1 73 ? -3.667 4.632 17.222 1.00 92.00 73 THR A O 1
ATOM 568 N N . TYR A 1 74 ? -2.503 3.147 18.430 1.00 91.56 74 TYR A N 1
ATOM 569 C CA . TYR A 1 74 ? -3.554 2.125 18.492 1.00 91.56 74 TYR A CA 1
ATOM 570 C C . TYR A 1 74 ? -4.193 2.035 19.888 1.00 91.56 74 TYR A C 1
ATOM 572 O O . TYR A 1 74 ? -4.775 1.011 20.226 1.00 91.56 74 TYR A O 1
ATOM 580 N N . ALA A 1 75 ? -4.055 3.066 20.731 1.00 92.25 75 ALA A N 1
ATOM 581 C CA . ALA A 1 75 ? -4.492 3.015 22.130 1.00 92.25 75 ALA A CA 1
ATOM 582 C C . ALA A 1 75 ? -6.005 2.765 22.296 1.00 92.25 75 ALA A C 1
ATOM 584 O O . ALA A 1 75 ? -6.421 2.159 23.279 1.00 92.25 75 ALA A O 1
ATOM 585 N N . SER A 1 76 ? -6.806 3.217 21.333 1.00 89.06 76 SER A N 1
ATOM 586 C CA . SER A 1 76 ? -8.265 3.067 21.263 1.00 89.06 76 SER A CA 1
ATOM 587 C C . SER A 1 76 ? -8.717 1.935 20.331 1.00 89.06 76 SER A C 1
ATOM 589 O O . SER A 1 76 ? -9.918 1.711 20.186 1.00 89.06 76 SER A O 1
ATOM 591 N N . ALA A 1 77 ? -7.783 1.241 19.669 1.00 92.31 77 ALA A N 1
ATOM 592 C CA . ALA A 1 77 ? -8.121 0.326 18.589 1.00 92.31 77 ALA A CA 1
ATOM 593 C C . ALA A 1 77 ? -8.901 -0.894 19.115 1.00 92.31 77 ALA A C 1
ATOM 595 O O . ALA A 1 77 ? -8.458 -1.528 20.082 1.00 92.31 77 ALA A O 1
ATOM 596 N N . PRO A 1 78 ? -10.023 -1.271 18.474 1.00 94.44 78 PRO A N 1
ATOM 597 C CA . PRO A 1 78 ? -10.726 -2.504 18.800 1.00 94.44 78 PRO A CA 1
ATOM 598 C C . PRO A 1 78 ? -9.821 -3.731 18.635 1.00 94.44 78 PRO A C 1
ATOM 600 O O . PRO A 1 78 ? -8.991 -3.803 17.728 1.00 94.44 78 PRO A O 1
ATOM 603 N N . THR A 1 79 ? -10.002 -4.727 19.501 1.00 96.31 79 THR A N 1
ATOM 604 C CA . THR A 1 79 ? -9.257 -5.999 19.466 1.00 96.31 79 THR A CA 1
ATOM 605 C C . THR A 1 79 ? -10.083 -7.162 18.914 1.00 96.31 79 THR A C 1
ATOM 607 O O . THR A 1 79 ? -9.603 -8.292 18.873 1.00 96.31 79 THR A O 1
ATOM 610 N N . ASP A 1 80 ? -11.312 -6.894 18.470 1.00 95.00 80 ASP A N 1
ATOM 611 C CA . ASP A 1 80 ? -12.273 -7.870 17.943 1.00 95.00 80 ASP A CA 1
ATOM 612 C C . ASP A 1 80 ? -12.365 -7.860 16.406 1.00 95.00 80 ASP A C 1
ATOM 614 O O . ASP A 1 80 ? -13.252 -8.486 15.832 1.00 95.00 80 ASP A O 1
ATOM 618 N N . GLY A 1 81 ? -11.451 -7.152 15.734 1.00 92.06 81 GLY A N 1
ATOM 619 C CA . GLY A 1 81 ? -11.402 -7.050 14.274 1.00 92.06 81 GLY A CA 1
ATOM 620 C C . GLY A 1 81 ? -12.382 -6.042 13.669 1.00 92.06 81 GLY A C 1
ATOM 621 O O . GLY A 1 81 ? -12.374 -5.863 12.453 1.00 92.06 81 GLY A O 1
ATOM 622 N N . LYS A 1 82 ? -13.195 -5.352 14.480 1.00 93.69 82 LYS A N 1
ATOM 623 C CA . LYS A 1 82 ? -14.021 -4.245 13.987 1.00 93.69 82 LYS A CA 1
ATOM 624 C C . LYS A 1 82 ? -13.162 -3.042 13.620 1.00 93.69 82 LYS A C 1
ATOM 626 O O . LYS A 1 82 ? -12.138 -2.775 14.246 1.00 93.69 82 LYS A O 1
ATOM 631 N N . ALA A 1 83 ? -13.633 -2.282 12.635 1.00 93.69 83 ALA A N 1
ATOM 632 C CA . ALA A 1 83 ? -13.009 -1.028 12.245 1.00 93.69 83 ALA A CA 1
ATOM 633 C C . ALA A 1 83 ? -12.990 -0.035 13.415 1.00 93.69 83 ALA A C 1
ATOM 635 O O . ALA A 1 83 ? -13.995 0.135 14.116 1.00 93.69 83 ALA A O 1
ATOM 636 N N . ASN A 1 84 ? -11.878 0.682 13.578 1.00 93.38 84 ASN A N 1
ATOM 637 C CA . ASN A 1 84 ? -11.836 1.836 14.465 1.00 93.38 84 ASN A CA 1
ATOM 638 C C . ASN A 1 84 ? -12.533 3.036 13.805 1.00 93.38 84 ASN A C 1
ATOM 640 O O . ASN A 1 84 ? -11.887 3.913 13.237 1.00 93.38 84 ASN A O 1
ATOM 644 N N . ALA A 1 85 ? -13.863 3.058 13.849 1.00 84.94 85 ALA A N 1
ATOM 645 C CA . ALA A 1 85 ? -14.687 4.106 13.241 1.00 84.94 85 ALA A CA 1
ATOM 646 C C . ALA A 1 85 ? -15.026 5.271 14.205 1.00 84.94 85 ALA A C 1
ATOM 648 O O . ALA A 1 85 ? -15.982 6.011 13.973 1.00 84.94 85 ALA A O 1
ATOM 649 N N . GLY A 1 86 ? -14.305 5.409 15.325 1.00 70.56 86 GLY A N 1
ATOM 650 C CA . GLY A 1 86 ? -14.610 6.385 16.377 1.00 70.56 86 GLY A CA 1
ATOM 651 C C . GLY A 1 86 ? -14.220 7.838 16.055 1.00 70.56 86 GLY A C 1
ATOM 652 O O . GLY A 1 86 ? -13.280 8.103 15.311 1.00 70.56 86 GLY A O 1
ATOM 653 N N . GLY A 1 87 ? -14.916 8.796 16.686 1.00 68.56 87 GLY A N 1
ATOM 654 C CA . GLY A 1 87 ? -14.548 10.222 16.715 1.00 68.56 87 GLY A CA 1
ATOM 655 C C . GLY A 1 87 ? -14.951 11.059 15.489 1.00 68.56 87 GLY A C 1
ATOM 656 O O . GLY A 1 87 ? -15.760 10.654 14.657 1.00 68.56 87 GLY A O 1
ATOM 657 N N . SER A 1 88 ? -14.396 12.275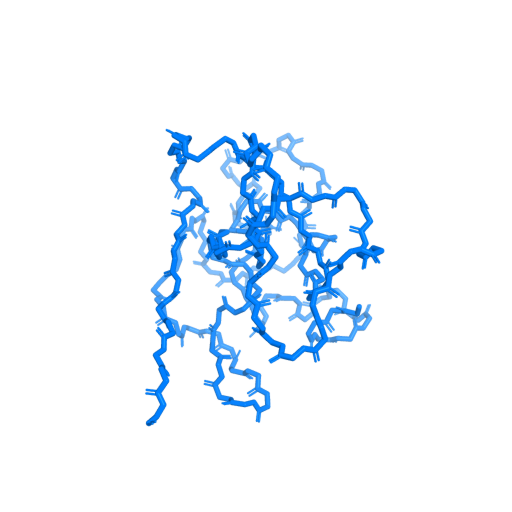 15.381 1.00 70.88 88 SER A N 1
ATOM 658 C CA . SER A 1 88 ? -14.480 13.103 14.171 1.00 70.88 88 SER A CA 1
ATOM 659 C C . SER A 1 88 ? -13.455 12.585 13.161 1.00 70.88 88 SER A C 1
ATOM 661 O O . SER A 1 88 ? -12.318 13.050 13.141 1.00 70.88 88 SER A O 1
ATOM 663 N N . CYS A 1 89 ? -13.831 11.576 12.382 1.00 83.31 89 CYS A N 1
ATOM 664 C CA . CYS A 1 89 ? -12.980 10.941 11.376 1.00 83.31 89 CYS A CA 1
ATOM 665 C C . CYS A 1 89 ? -12.519 11.951 10.305 1.00 83.31 89 CYS A C 1
ATOM 667 O O . CYS A 1 89 ? -13.183 12.153 9.289 1.00 83.31 89 CYS A O 1
ATOM 669 N N . THR A 1 90 ? -11.402 12.642 10.542 1.00 90.31 90 THR A N 1
ATOM 670 C CA . THR A 1 90 ? -10.875 13.662 9.619 1.00 90.31 90 THR A CA 1
ATOM 671 C C . THR A 1 90 ? -10.086 13.040 8.473 1.00 90.31 90 THR A C 1
ATOM 673 O O . THR A 1 90 ? -10.030 13.603 7.377 1.00 90.31 90 THR A O 1
ATOM 676 N N . THR A 1 91 ? -9.493 11.870 8.708 1.00 94.88 91 THR A N 1
ATOM 677 C CA . THR A 1 91 ? -8.748 11.098 7.716 1.00 94.88 91 THR A CA 1
ATOM 678 C C . THR A 1 91 ? -8.992 9.603 7.900 1.00 94.88 91 THR A C 1
ATOM 680 O O . THR A 1 91 ? -9.165 9.119 9.020 1.00 94.88 91 THR A O 1
ATOM 683 N N . GLY A 1 92 ? -9.026 8.875 6.787 1.00 95.25 92 GLY A N 1
ATOM 684 C CA . GLY A 1 92 ? -9.112 7.417 6.783 1.00 95.25 92 GLY A CA 1
ATOM 685 C C . GLY A 1 92 ? -7.737 6.773 6.624 1.00 95.25 92 GLY A C 1
ATOM 686 O O . GLY A 1 92 ? -6.755 7.433 6.265 1.00 95.25 92 GLY A O 1
ATOM 687 N N . VAL A 1 93 ? -7.680 5.470 6.878 1.00 97.06 93 VAL A N 1
ATOM 688 C CA . VAL A 1 93 ? -6.449 4.679 6.801 1.00 97.06 93 VAL A CA 1
ATOM 689 C C . VAL A 1 93 ? -6.275 4.057 5.415 1.00 97.06 93 VAL A C 1
ATOM 691 O O . VAL A 1 93 ? -7.175 3.400 4.899 1.00 97.06 93 VAL A O 1
ATOM 694 N N . LEU A 1 94 ? -5.070 4.191 4.862 1.00 98.12 94 LEU A N 1
ATOM 695 C CA . LEU A 1 94 ? -4.590 3.472 3.682 1.00 98.12 94 LEU A CA 1
ATOM 696 C C . LEU A 1 94 ? -3.488 2.480 4.085 1.00 98.12 94 LEU A C 1
ATOM 698 O O . LEU A 1 94 ? -2.626 2.796 4.918 1.00 98.12 94 LEU A O 1
ATOM 702 N N . ARG A 1 95 ? -3.500 1.286 3.488 1.00 97.94 95 ARG A N 1
ATOM 703 C CA . ARG A 1 95 ? -2.531 0.197 3.725 1.00 97.94 95 ARG A CA 1
ATOM 704 C C . ARG A 1 95 ? -1.966 -0.338 2.406 1.00 97.94 95 ARG A C 1
ATOM 706 O O . ARG A 1 95 ? -2.489 -0.036 1.343 1.00 97.94 95 ARG A O 1
ATOM 713 N N . GLY A 1 96 ? -0.899 -1.129 2.490 1.00 96.25 96 GLY A N 1
ATOM 714 C CA . GLY A 1 96 ? -0.378 -1.907 1.358 1.00 96.25 96 GLY A CA 1
ATOM 715 C C . GLY A 1 96 ? 0.740 -1.245 0.555 1.00 96.25 96 GLY A C 1
ATOM 716 O O . GLY A 1 96 ? 1.585 -1.966 0.043 1.00 96.25 96 GLY A O 1
ATOM 717 N N . ALA A 1 97 ? 0.838 0.091 0.547 1.00 97.19 97 ALA A N 1
ATOM 718 C CA . ALA A 1 97 ? 1.722 0.842 -0.355 1.00 97.19 97 ALA A CA 1
ATOM 719 C C . ALA A 1 97 ? 1.361 0.665 -1.839 1.00 97.19 97 ALA A C 1
ATOM 721 O O . ALA A 1 97 ? 0.419 -0.044 -2.167 1.00 97.19 97 ALA A O 1
ATOM 722 N N . SER A 1 98 ? 2.050 1.356 -2.743 1.00 97.31 98 SER A N 1
ATOM 723 C CA . SER A 1 98 ? 1.733 1.320 -4.173 1.00 97.31 98 SER A CA 1
ATOM 724 C C . SER A 1 98 ? 2.963 1.125 -5.059 1.00 97.31 98 SER A C 1
ATOM 726 O O . SER A 1 98 ? 4.088 1.021 -4.561 1.00 97.31 98 SER A O 1
ATOM 728 N N . PHE A 1 99 ? 2.747 1.059 -6.375 1.00 96.88 99 PHE A N 1
ATOM 729 C CA . PHE A 1 99 ? 3.814 0.922 -7.374 1.00 96.88 99 PHE A CA 1
ATOM 730 C C . PHE A 1 99 ? 4.815 2.091 -7.369 1.00 96.88 99 PHE A C 1
ATOM 732 O O . PHE A 1 99 ? 5.885 1.974 -7.953 1.00 96.88 99 PHE A O 1
ATOM 739 N N . ASP A 1 100 ? 4.495 3.238 -6.754 1.00 96.25 100 ASP A N 1
ATOM 740 C CA . ASP A 1 100 ? 5.428 4.369 -6.642 1.00 96.25 100 ASP A CA 1
ATOM 741 C C . ASP A 1 100 ? 6.152 4.440 -5.287 1.00 96.25 100 ASP A C 1
ATOM 743 O O . ASP A 1 100 ? 7.019 5.296 -5.074 1.00 96.25 100 ASP A O 1
ATOM 747 N N . ASP A 1 101 ? 5.872 3.487 -4.395 1.00 95.69 101 ASP A N 1
ATOM 748 C CA . ASP A 1 101 ? 6.441 3.414 -3.060 1.00 95.69 101 ASP A CA 1
ATOM 749 C C . ASP A 1 101 ? 7.561 2.371 -2.975 1.00 95.69 101 ASP A C 1
ATOM 751 O O . ASP A 1 101 ? 7.347 1.162 -3.118 1.00 95.69 101 ASP A O 1
ATOM 755 N N . GLY A 1 102 ? 8.773 2.826 -2.656 1.00 92.88 102 GLY A N 1
ATOM 756 C CA . GLY A 1 102 ? 9.922 1.940 -2.484 1.00 92.88 102 GLY A CA 1
ATOM 757 C C . GLY A 1 102 ? 9.807 0.967 -1.296 1.00 92.88 102 GLY A C 1
ATOM 758 O O . GLY A 1 102 ? 8.937 1.113 -0.427 1.00 92.88 102 GLY A O 1
ATOM 759 N N . PRO A 1 103 ? 10.754 0.015 -1.166 1.00 90.00 103 PRO A N 1
ATOM 760 C CA . PRO A 1 103 ? 10.688 -1.092 -0.209 1.00 90.00 103 PRO A CA 1
ATOM 761 C C . PRO A 1 103 ? 10.378 -0.684 1.233 1.00 90.00 103 PRO A C 1
ATOM 763 O O . PRO A 1 103 ? 9.682 -1.400 1.942 1.00 90.00 103 PRO A O 1
ATOM 766 N N . ARG A 1 104 ? 10.825 0.488 1.700 1.00 89.38 104 ARG A N 1
ATOM 767 C CA . ARG A 1 104 ? 10.564 0.975 3.069 1.00 89.38 104 ARG A CA 1
ATOM 768 C C . ARG A 1 104 ? 9.072 1.015 3.438 1.00 89.38 104 ARG A C 1
ATOM 770 O O . ARG A 1 104 ? 8.730 0.800 4.606 1.00 89.38 104 ARG A O 1
ATOM 777 N N . TYR A 1 105 ? 8.207 1.307 2.473 1.00 93.31 105 TYR A N 1
ATOM 778 C CA . TYR A 1 105 ? 6.765 1.458 2.675 1.00 93.31 105 TYR A CA 1
ATOM 779 C C . TYR A 1 105 ? 6.012 0.126 2.613 1.00 93.31 105 TYR A C 1
ATOM 781 O O . TYR A 1 105 ? 4.893 0.026 3.103 1.00 93.31 105 TYR A O 1
ATOM 789 N N . GLN A 1 106 ? 6.664 -0.925 2.131 1.00 93.06 106 GLN A N 1
ATOM 790 C CA . GLN A 1 106 ? 6.078 -2.237 1.863 1.00 93.06 106 GLN A CA 1
ATOM 791 C C . GLN A 1 106 ? 5.961 -3.132 3.113 1.00 93.06 106 GLN A C 1
ATOM 793 O O . GLN A 1 106 ? 5.835 -4.352 3.052 1.00 93.06 106 GLN A O 1
ATOM 798 N N . ARG A 1 107 ? 6.063 -2.541 4.306 1.00 93.06 107 ARG A N 1
ATOM 799 C CA . ARG A 1 107 ? 5.910 -3.277 5.566 1.00 93.06 107 ARG A CA 1
ATOM 800 C C . ARG A 1 107 ? 4.426 -3.515 5.813 1.00 93.06 107 ARG A C 1
ATOM 802 O O . ARG A 1 107 ? 3.654 -2.567 5.750 1.00 93.06 107 ARG A O 1
ATOM 809 N N . SER A 1 108 ? 4.046 -4.708 6.266 1.00 92.75 108 SER A N 1
ATOM 810 C CA . SER A 1 108 ? 2.634 -5.035 6.548 1.00 92.75 108 SER A CA 1
ATOM 811 C C . SER A 1 108 ? 1.983 -4.126 7.604 1.00 92.75 108 SER A C 1
ATOM 813 O O . SER A 1 108 ? 0.774 -3.934 7.610 1.00 92.75 108 SER A O 1
ATOM 815 N N . ALA A 1 109 ? 2.786 -3.551 8.506 1.00 94.00 109 ALA A N 1
ATOM 816 C CA . ALA A 1 109 ? 2.326 -2.611 9.532 1.00 94.00 109 ALA A CA 1
ATOM 817 C C . ALA A 1 109 ? 2.315 -1.144 9.065 1.00 94.00 109 ALA A C 1
ATOM 819 O O . ALA A 1 109 ? 1.975 -0.256 9.849 1.00 94.00 109 ALA A O 1
ATOM 820 N N . ASN A 1 110 ? 2.751 -0.863 7.834 1.00 95.81 110 ASN A N 1
ATOM 821 C CA . ASN A 1 110 ? 2.768 0.491 7.313 1.00 95.81 110 ASN A CA 1
ATOM 822 C C . ASN A 1 110 ? 1.340 0.988 7.089 1.00 95.81 110 ASN A C 1
ATOM 824 O O . ASN A 1 110 ? 0.466 0.254 6.626 1.00 95.81 110 ASN A O 1
ATOM 828 N N . ARG A 1 111 ? 1.124 2.255 7.420 1.00 96.44 111 ARG A N 1
ATOM 829 C CA . ARG A 1 111 ? -0.151 2.932 7.238 1.00 96.44 111 ARG A CA 1
ATOM 830 C C . ARG A 1 111 ? 0.097 4.389 6.904 1.00 96.44 111 ARG A C 1
ATOM 832 O O . ARG A 1 111 ? 1.019 4.998 7.447 1.00 96.44 111 ARG A O 1
ATOM 839 N N . VAL A 1 112 ? -0.750 4.938 6.050 1.00 96.94 112 VAL A N 1
ATOM 840 C CA . VAL A 1 112 ? -0.797 6.373 5.769 1.00 96.94 112 VAL A CA 1
ATOM 841 C C . VAL A 1 112 ? -2.228 6.865 5.914 1.00 96.94 112 VAL A C 1
ATOM 843 O O . VAL A 1 112 ? -3.167 6.071 5.979 1.00 96.94 112 VAL A O 1
ATOM 846 N N . GLN A 1 113 ? -2.375 8.180 6.013 1.00 95.94 113 GLN A N 1
ATOM 847 C CA . GLN A 1 113 ? -3.666 8.835 6.144 1.00 95.94 113 GLN A CA 1
ATOM 848 C C . GLN A 1 113 ? -3.965 9.684 4.917 1.00 95.94 113 GLN A C 1
ATOM 850 O O . GLN A 1 113 ? -3.069 10.306 4.336 1.00 95.94 113 GLN A O 1
ATOM 855 N N . ALA A 1 114 ? -5.237 9.747 4.552 1.00 96.56 114 ALA A N 1
ATOM 856 C CA . ALA A 1 114 ? -5.732 10.669 3.544 1.00 96.56 114 ALA A CA 1
ATOM 857 C C . ALA A 1 114 ? -7.140 11.150 3.912 1.00 96.56 114 ALA A C 1
ATOM 859 O O . ALA A 1 114 ? -7.892 10.460 4.601 1.00 96.56 114 ALA A O 1
ATOM 860 N N . ALA A 1 115 ? -7.500 12.349 3.448 1.00 95.19 115 ALA A N 1
ATOM 861 C CA . ALA A 1 115 ? -8.873 12.831 3.558 1.00 95.19 115 ALA A CA 1
ATOM 862 C C . ALA A 1 115 ? -9.813 11.875 2.796 1.00 95.19 115 ALA A C 1
ATOM 864 O O . ALA A 1 115 ? -9.462 11.495 1.676 1.00 95.19 115 ALA A O 1
ATOM 865 N N . PRO A 1 116 ? -11.002 11.526 3.322 1.00 91.62 116 PRO A N 1
ATOM 866 C CA . PRO A 1 116 ? -11.912 10.584 2.658 1.00 91.62 116 PRO A CA 1
ATOM 867 C C . PRO A 1 116 ? -12.363 11.025 1.257 1.00 91.62 116 PRO A C 1
ATOM 869 O O . PRO A 1 116 ? -12.702 10.201 0.417 1.00 91.62 116 PRO A O 1
ATOM 872 N N . SER A 1 117 ? -12.344 12.333 0.982 1.00 93.50 117 SER A N 1
ATOM 873 C CA . SER A 1 117 ? -12.661 12.908 -0.331 1.00 93.50 117 SER A CA 1
ATOM 874 C C . SER A 1 117 ? -11.496 12.877 -1.327 1.00 93.50 117 SER A C 1
ATOM 876 O O . SER A 1 117 ? -11.664 13.269 -2.483 1.00 93.50 117 SER A O 1
ATOM 878 N N . ARG A 1 118 ? -10.296 12.457 -0.907 1.00 94.81 118 ARG A N 1
ATOM 879 C CA . ARG A 1 118 ? -9.103 12.465 -1.754 1.00 94.81 118 ARG A CA 1
ATOM 880 C C . ARG A 1 118 ? -9.085 11.244 -2.669 1.00 94.81 118 ARG A C 1
ATOM 882 O O . ARG A 1 118 ? -8.854 10.127 -2.220 1.00 94.81 118 ARG A O 1
ATOM 889 N N . GLY A 1 119 ? -9.197 11.491 -3.971 1.00 94.19 119 GLY A N 1
ATOM 890 C CA . GLY A 1 119 ? -8.817 10.529 -5.002 1.00 94.19 119 GLY A CA 1
ATOM 891 C C . GLY A 1 119 ? -7.332 10.636 -5.356 1.00 94.19 119 GLY A C 1
ATOM 892 O O . GLY A 1 119 ? -6.771 11.733 -5.410 1.00 94.19 119 GLY A O 1
ATOM 893 N N . ALA A 1 120 ? -6.699 9.500 -5.628 1.00 96.56 120 ALA A N 1
ATOM 894 C CA . ALA A 1 120 ? -5.395 9.433 -6.271 1.00 96.56 120 ALA A CA 1
ATOM 895 C C . ALA A 1 120 ? -5.343 8.194 -7.169 1.00 96.56 120 ALA A C 1
ATOM 897 O O . ALA A 1 120 ? -5.925 7.167 -6.848 1.00 96.56 120 ALA A O 1
ATOM 898 N N . TRP A 1 121 ? -4.605 8.282 -8.270 1.00 96.12 121 TRP A N 1
ATOM 899 C CA . TRP A 1 121 ? -4.328 7.169 -9.187 1.00 96.12 121 TRP A CA 1
ATOM 900 C C . TRP A 1 121 ? -3.631 5.950 -8.554 1.00 96.12 121 TRP A C 1
ATOM 902 O O . TRP A 1 121 ? -3.632 4.877 -9.144 1.00 96.12 121 TRP A O 1
ATOM 912 N N . VAL A 1 122 ? -3.068 6.113 -7.355 1.00 97.81 122 VAL A N 1
ATOM 913 C CA . VAL A 1 122 ? -2.447 5.051 -6.551 1.00 97.81 122 VAL A CA 1
ATOM 914 C C . VAL A 1 122 ? -3.370 4.528 -5.447 1.00 97.81 122 VAL A C 1
ATOM 916 O O . VAL A 1 122 ? -2.925 3.741 -4.622 1.00 97.81 122 VAL A O 1
ATOM 919 N N . PHE A 1 123 ? -4.624 4.992 -5.367 1.00 98.31 123 PHE A N 1
ATOM 920 C CA . PHE A 1 123 ? -5.591 4.552 -4.356 1.00 98.31 123 PHE A CA 1
ATOM 921 C C . PHE A 1 123 ? -6.584 3.553 -4.953 1.00 98.31 123 PHE A C 1
ATOM 923 O O . PHE A 1 123 ? -7.128 3.766 -6.036 1.00 98.31 123 PHE A O 1
ATOM 930 N N . GLY A 1 124 ? -6.860 2.495 -4.201 1.00 98.06 124 GLY A N 1
ATOM 931 C CA . GLY A 1 124 ? -7.812 1.440 -4.506 1.00 98.06 124 GLY A CA 1
ATOM 932 C C . GLY A 1 124 ? -8.538 0.958 -3.251 1.00 98.06 124 GLY A C 1
ATOM 933 O O . GLY A 1 124 ? -8.528 1.606 -2.201 1.00 98.06 124 GLY A O 1
ATOM 934 N N . ILE A 1 125 ? -9.205 -0.185 -3.371 1.00 97.00 125 ILE A N 1
ATOM 935 C CA . ILE A 1 125 ? -9.949 -0.816 -2.281 1.00 97.00 125 ILE A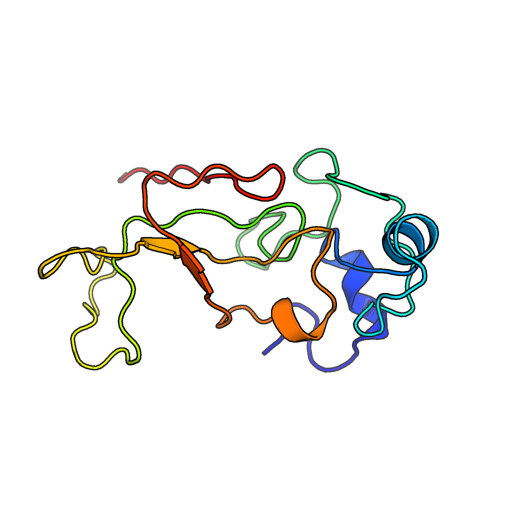 CA 1
ATOM 936 C C . ILE A 1 125 ? -10.025 -2.323 -2.508 1.00 97.00 125 ILE A C 1
ATOM 938 O O . ILE A 1 125 ? -10.079 -2.792 -3.647 1.00 97.00 125 ILE A O 1
ATOM 942 N N . ARG A 1 126 ? -10.110 -3.066 -1.408 1.00 97.06 126 ARG A N 1
ATOM 943 C CA . ARG A 1 126 ? -10.480 -4.476 -1.381 1.00 97.06 126 ARG A CA 1
ATOM 944 C C . ARG A 1 126 ? -11.741 -4.641 -0.552 1.00 97.06 126 ARG A C 1
ATOM 946 O O . ARG A 1 126 ? -11.879 -4.033 0.505 1.00 97.06 126 ARG A O 1
ATOM 953 N N . LEU A 1 127 ? -12.664 -5.459 -1.041 1.00 96.69 127 LEU A N 1
ATOM 954 C CA . LEU A 1 127 ? -13.910 -5.737 -0.336 1.00 96.69 127 LEU A CA 1
ATOM 955 C C . LEU A 1 127 ? -13.713 -6.866 0.677 1.00 96.69 127 LEU A C 1
ATOM 957 O O . LEU A 1 127 ? -12.995 -7.831 0.418 1.00 96.69 127 LEU A O 1
ATOM 961 N N . ALA A 1 128 ? -14.399 -6.742 1.806 1.00 94.62 128 ALA A N 1
ATOM 962 C CA . ALA A 1 128 ? -14.558 -7.785 2.807 1.00 94.62 128 ALA A CA 1
ATOM 963 C C . ALA A 1 128 ? -16.054 -7.987 3.070 1.00 94.62 128 ALA A C 1
ATOM 965 O O . ALA A 1 128 ? -16.853 -7.069 2.873 1.00 94.62 128 ALA A O 1
ATOM 966 N N . HIS A 1 129 ? -16.429 -9.194 3.480 1.00 93.25 129 HIS A N 1
ATOM 967 C CA . HIS A 1 129 ? -17.806 -9.559 3.785 1.00 93.25 129 HIS A CA 1
ATOM 968 C C . HIS A 1 129 ? -17.814 -10.619 4.886 1.00 93.25 129 HIS A C 1
ATOM 970 O O . HIS A 1 129 ? -16.945 -11.495 4.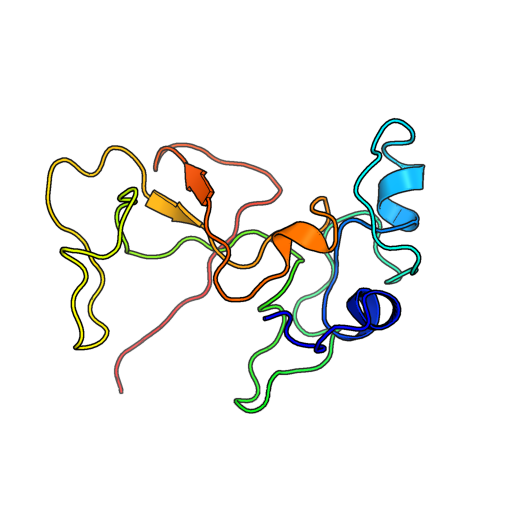900 1.00 93.25 129 HIS A O 1
ATOM 976 N N . ASP A 1 130 ? -18.792 -10.533 5.782 1.00 93.06 130 ASP A N 1
ATOM 977 C CA . ASP A 1 130 ? -19.013 -11.523 6.836 1.00 93.06 130 ASP A CA 1
ATOM 978 C C . ASP A 1 130 ? -19.548 -12.839 6.237 1.00 93.06 130 ASP A C 1
ATOM 980 O O . ASP A 1 130 ? -20.143 -12.842 5.162 1.00 93.06 130 ASP A O 1
ATOM 984 N N . LEU A 1 131 ? -19.308 -13.980 6.886 1.00 90.44 131 LEU A N 1
ATOM 985 C CA . LEU A 1 131 ? -19.775 -15.289 6.395 1.00 90.44 131 LEU A CA 1
ATOM 986 C C . LEU A 1 131 ? -21.195 -15.627 6.855 1.00 90.44 131 LEU A C 1
ATOM 988 O O . LEU A 1 131 ? -21.551 -15.265 7.999 1.00 90.44 131 LEU A O 1
#

Foldseek 3Di:
DFLVPPPLQCLLQQAQAFAVLLCVVVVPDDFAGPDDNPDNAADPWPPHDAHPVRHGQLAARAWAWDCAQDDPDCPVPDPPPDHNNDDPRQWTKTGRYYNNHHPVQRHRPHIDIDGPPDDDPRYDHDDDDDD

Sequence (131 aa):
MWPWGVDGEQACLHGNIGDVNFKRYRPAITSTGACDDGFMFTSPVGMFAADKYGIKDLSGNVWEWSADCFEDTYASAPTDGKANAGGSCTTGVLRGASFDDGPRYQRSANRVQAAPSRGAWVFGIRLAHDL

Secondary structure (DSSP, 8-state):
-BTTBT-GGGHHHH---S-HHHHHH-TT-----SS--S-SS---TT-SPP-TTS---SSSSSEEEEEEEP-SSSTT--SSS-----S---SEEEES--TTS-GGG--TT--EEE-TT---TTEEE------

Radius of gyration: 15.22 Å; chains: 1; bounding box: 37×32×38 Å

pLDDT: mean 92.32, std 6.66, range [67.75, 98.56]